Protein AF-A0A445CCP0-F1 (afdb_monomer)

Foldseek 3Di:
DVCCVQQVPVVVCLVPPVSVVVGDDDDPDPVVVVVSLVVNQVPDDFDKDKDFDPPPPPPPPDDCPPVVVVQDPVNVVVVVPDDDDPRMDIDGPSRDDDDPDDDDDPD

Mean predicted aligned error: 12.94 Å

Organism: Arachis hypogaea (NCBI:txid3818)

Radius of gyration: 18.46 Å; Cα contacts (8 Å, |Δi|>4): 55; chains: 1; bounding box: 43×31×46 Å

Sequence (107 aa):
MLVNFVYPDLMANLTNSTYIKECTILAPTLKVVNNVNNHTMDFLIGDKKIYFSSDSLCIEDGNMEYELDTFTPDVLNCINCSRLHPYKLTLKQGVLVMLLSQMHDYR

Structure (mmCIF, N/CA/C/O backbone):
data_AF-A0A445CCP0-F1
#
_entry.id   AF-A0A445CCP0-F1
#
loop_
_atom_site.group_PDB
_atom_site.id
_atom_site.type_symbol
_atom_site.label_atom_id
_atom_site.label_alt_id
_atom_site.label_comp_id
_atom_site.label_asym_id
_atom_site.label_entity_id
_atom_site.label_seq_id
_atom_site.pdbx_PDB_ins_code
_atom_site.Cartn_x
_atom_site.Cartn_y
_atom_site.Cartn_z
_atom_site.occupancy
_atom_site.B_iso_or_equiv
_atom_site.auth_seq_id
_atom_site.auth_comp_id
_atom_site.auth_asym_id
_atom_site.auth_atom_id
_atom_site.pdbx_PDB_model_num
ATOM 1 N N . MET A 1 1 ? -13.012 -7.244 3.194 1.00 67.50 1 MET A N 1
ATOM 2 C CA . MET A 1 1 ? -11.665 -7.537 2.647 1.00 67.50 1 MET A CA 1
ATOM 3 C C . MET A 1 1 ? -10.621 -7.225 3.712 1.00 67.50 1 MET A C 1
ATOM 5 O O . MET A 1 1 ? -10.904 -6.386 4.556 1.00 67.50 1 MET A O 1
ATOM 9 N N . LEU A 1 2 ? -9.458 -7.888 3.692 1.00 86.69 2 LEU A N 1
ATOM 10 C CA . LEU A 1 2 ? -8.409 -7.782 4.723 1.00 86.69 2 LEU A CA 1
ATOM 11 C C . LEU A 1 2 ? 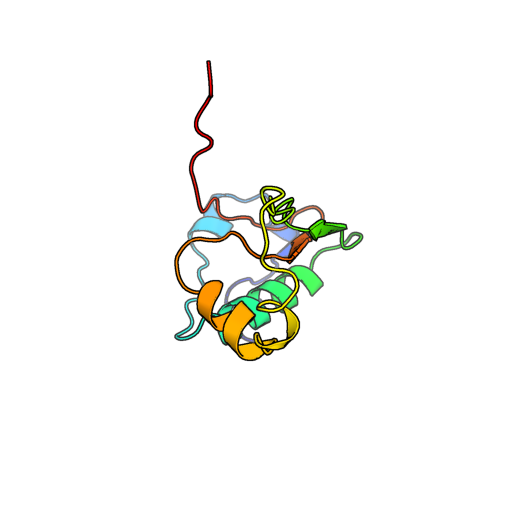-8.015 -6.330 5.062 1.00 86.69 2 LEU A C 1
ATOM 13 O O . LEU A 1 2 ? -7.859 -6.007 6.233 1.00 86.69 2 LEU A O 1
ATOM 17 N N . VAL A 1 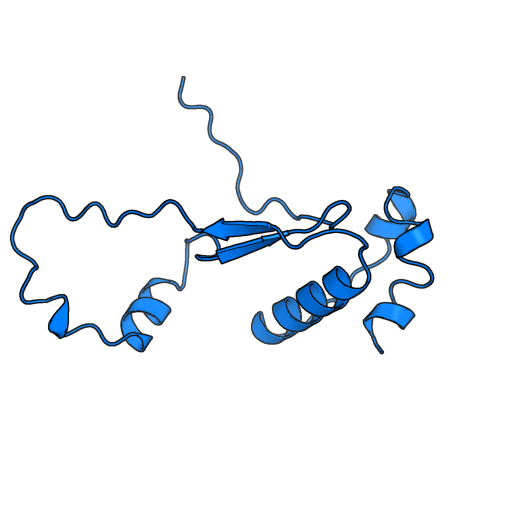3 ? -7.942 -5.446 4.060 1.00 87.38 3 VAL A N 1
ATOM 18 C CA . VAL A 1 3 ? -7.620 -4.020 4.262 1.00 87.38 3 VAL A CA 1
ATOM 19 C C . VAL A 1 3 ? -8.655 -3.314 5.145 1.00 87.38 3 VAL A C 1
ATOM 21 O O . VAL A 1 3 ? -8.261 -2.666 6.101 1.00 87.38 3 VAL A O 1
ATOM 24 N N . ASN A 1 4 ? -9.959 -3.504 4.914 1.00 88.44 4 ASN A N 1
ATOM 25 C CA . ASN A 1 4 ? -11.011 -2.885 5.745 1.00 88.44 4 ASN A CA 1
ATOM 26 C C . ASN A 1 4 ? -11.050 -3.442 7.172 1.00 88.44 4 ASN A C 1
ATOM 28 O O . ASN A 1 4 ? -11.548 -2.779 8.071 1.00 88.44 4 ASN A O 1
ATOM 32 N N . PHE A 1 5 ? -10.585 -4.679 7.363 1.00 89.12 5 PHE A N 1
ATOM 33 C CA . PHE A 1 5 ? -10.515 -5.292 8.686 1.00 89.12 5 PHE A CA 1
ATOM 34 C C . PHE A 1 5 ? -9.357 -4.717 9.509 1.00 89.12 5 PHE A C 1
ATOM 36 O O . PHE A 1 5 ? -9.533 -4.429 10.686 1.00 89.12 5 PHE A O 1
ATOM 43 N N . VAL A 1 6 ? -8.187 -4.538 8.888 1.00 89.38 6 VAL A N 1
ATOM 44 C CA . VAL A 1 6 ? -6.989 -4.008 9.562 1.00 89.38 6 VAL A CA 1
ATOM 45 C C . VAL A 1 6 ? -7.016 -2.483 9.669 1.00 89.38 6 VAL A C 1
ATOM 47 O O . VAL A 1 6 ? -6.539 -1.942 10.660 1.00 89.38 6 VAL A O 1
ATOM 50 N N . TYR A 1 7 ? -7.602 -1.802 8.683 1.00 88.56 7 TYR A N 1
ATOM 51 C CA . TYR A 1 7 ? -7.748 -0.349 8.638 1.00 88.56 7 TYR A CA 1
ATOM 52 C C . TYR A 1 7 ? -9.231 0.068 8.613 1.00 88.56 7 TYR A C 1
ATOM 54 O O . TYR A 1 7 ? -9.725 0.543 7.581 1.00 88.56 7 TYR A O 1
ATOM 62 N N . PRO A 1 8 ? -9.971 -0.104 9.726 1.00 85.88 8 PRO A N 1
ATOM 63 C CA . PRO A 1 8 ? -11.321 0.433 9.839 1.00 85.88 8 PRO A CA 1
ATOM 64 C C . PRO A 1 8 ? -11.245 1.964 9.793 1.00 85.88 8 PRO A C 1
ATOM 66 O O . PRO A 1 8 ? -10.530 2.575 10.586 1.00 85.88 8 PRO A O 1
ATOM 69 N N . ASP A 1 9 ? -11.924 2.580 8.828 1.00 86.81 9 ASP A N 1
ATOM 70 C CA . ASP A 1 9 ? -11.907 4.030 8.586 1.00 86.81 9 ASP A CA 1
ATOM 71 C C . ASP A 1 9 ? -10.523 4.614 8.262 1.00 86.81 9 ASP A C 1
ATOM 73 O O . ASP A 1 9 ? -10.142 5.676 8.765 1.00 86.81 9 ASP A O 1
ATOM 77 N N . LEU A 1 10 ? -9.780 3.944 7.369 1.00 85.38 10 LEU A N 1
ATOM 78 C CA . LEU A 1 10 ? -8.470 4.394 6.882 1.00 85.38 10 LEU A CA 1
ATOM 79 C C . LEU A 1 10 ? -8.450 5.892 6.538 1.00 85.38 10 LEU A C 1
ATOM 81 O O . LEU A 1 10 ? -7.572 6.613 6.999 1.00 85.38 10 LEU A O 1
ATOM 85 N N . MET A 1 11 ? -9.445 6.368 5.781 1.00 84.94 11 MET A N 1
ATOM 86 C CA . MET A 1 11 ? -9.537 7.761 5.319 1.00 84.94 11 MET A CA 1
ATOM 87 C C . MET A 1 11 ? -9.639 8.782 6.454 1.00 84.94 11 MET A C 1
ATOM 89 O O . MET A 1 11 ? -9.089 9.874 6.338 1.00 84.94 11 MET A O 1
ATOM 93 N N . ALA A 1 12 ? -10.313 8.433 7.551 1.00 87.50 12 ALA A N 1
ATOM 94 C CA . ALA A 1 12 ? -10.449 9.316 8.706 1.00 87.50 12 ALA A CA 1
ATOM 95 C C . ALA A 1 12 ? -9.167 9.362 9.555 1.00 87.50 12 ALA A C 1
ATOM 97 O O . ALA A 1 12 ? -8.950 10.322 10.290 1.00 87.50 12 ALA A O 1
ATOM 98 N N . ASN A 1 13 ? -8.307 8.3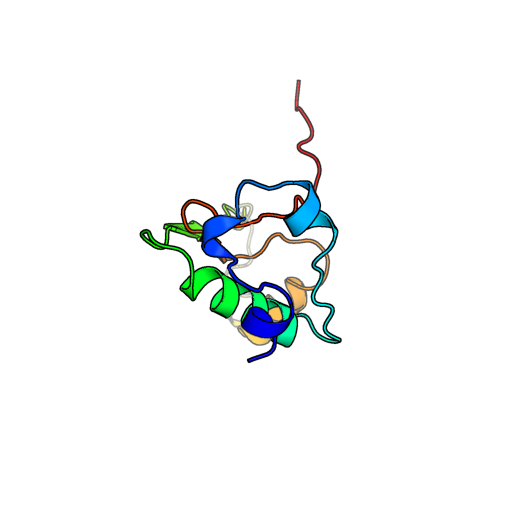44 9.439 1.00 87.75 13 ASN A N 1
ATOM 99 C CA . ASN A 1 13 ? -7.156 8.139 10.316 1.00 87.75 13 ASN A CA 1
ATOM 100 C C . ASN A 1 13 ? -5.792 8.257 9.613 1.00 87.75 13 ASN A C 1
ATOM 102 O O . ASN A 1 13 ? -4.769 7.987 10.239 1.00 87.75 13 ASN A O 1
ATOM 106 N N . LEU A 1 14 ? -5.732 8.709 8.352 1.00 82.56 14 LEU A N 1
ATOM 107 C CA . LEU A 1 14 ? -4.469 8.857 7.602 1.00 82.56 14 LEU A CA 1
ATOM 108 C C . LEU A 1 14 ? -3.431 9.748 8.305 1.00 82.56 14 LEU A C 1
ATOM 110 O O . LEU A 1 14 ? -2.231 9.543 8.146 1.00 82.56 14 LEU A O 1
ATOM 114 N N . THR A 1 15 ? -3.881 10.737 9.079 1.00 83.75 15 THR A N 1
ATOM 115 C CA . THR A 1 15 ? -3.017 11.656 9.839 1.00 83.75 15 THR A CA 1
ATOM 116 C C . THR A 1 15 ? -2.767 11.202 11.279 1.00 83.75 15 THR A C 1
ATOM 118 O O . THR A 1 15 ? -1.950 11.799 11.982 1.00 83.75 15 THR A O 1
ATOM 121 N N . ASN A 1 16 ? -3.430 10.136 11.736 1.00 89.38 16 ASN A N 1
ATOM 122 C CA . ASN A 1 16 ? -3.286 9.608 13.086 1.00 89.38 16 ASN A CA 1
ATOM 123 C C . ASN A 1 16 ? -2.081 8.659 13.157 1.00 89.38 16 ASN A C 1
ATOM 125 O O . ASN A 1 16 ? -2.167 7.475 12.836 1.00 89.38 16 ASN A O 1
ATOM 129 N N . SER A 1 17 ? -0.939 9.186 13.607 1.00 84.88 17 SER A N 1
ATOM 130 C CA . SER A 1 17 ? 0.314 8.424 13.674 1.00 84.88 17 SER A CA 1
ATOM 131 C C . SER A 1 17 ? 0.205 7.147 14.515 1.00 84.88 17 SER A C 1
ATOM 133 O O . SER A 1 17 ? 0.819 6.146 14.159 1.00 84.88 17 SER A O 1
ATOM 135 N N . THR A 1 18 ? -0.566 7.162 15.605 1.00 88.88 18 THR A N 1
ATOM 136 C CA . THR A 1 18 ? -0.733 5.995 16.484 1.00 88.88 18 THR A CA 1
ATOM 137 C C . THR A 1 18 ? -1.494 4.885 15.770 1.00 88.88 18 THR A C 1
ATOM 139 O O . THR A 1 18 ? -1.003 3.765 15.691 1.00 88.88 18 THR A O 1
ATOM 142 N N . TYR A 1 19 ? -2.623 5.228 15.145 1.00 89.12 19 TYR A N 1
ATOM 143 C CA . TYR A 1 19 ? -3.429 4.289 14.364 1.00 89.12 19 TYR A CA 1
ATOM 144 C C . TYR A 1 19 ? -2.608 3.615 13.256 1.00 89.12 19 TYR A C 1
ATOM 146 O O . TYR A 1 19 ? -2.591 2.395 13.127 1.00 89.12 19 TYR A O 1
ATOM 154 N N . ILE A 1 20 ? -1.857 4.407 12.485 1.00 83.94 20 ILE A N 1
ATOM 155 C CA . ILE A 1 20 ? -1.060 3.880 11.372 1.00 83.94 20 ILE A CA 1
ATOM 156 C C . ILE A 1 20 ? 0.067 2.958 11.863 1.00 83.94 20 ILE A C 1
ATOM 158 O O . ILE A 1 20 ? 0.386 1.980 11.192 1.00 83.94 20 ILE A O 1
ATOM 162 N N . LYS A 1 21 ? 0.671 3.249 13.023 1.00 84.19 21 LYS A N 1
ATOM 163 C CA . LYS A 1 21 ? 1.752 2.430 13.599 1.00 84.19 21 LYS A CA 1
ATOM 164 C C . LYS A 1 21 ? 1.268 1.082 14.127 1.00 84.19 21 LYS A C 1
ATOM 166 O O . LYS A 1 21 ? 2.031 0.122 14.100 1.00 84.19 21 LYS A O 1
ATOM 171 N N . GLU A 1 22 ? 0.037 1.014 14.618 1.00 86.06 22 GLU A N 1
ATOM 172 C CA . GLU A 1 22 ? -0.533 -0.204 15.203 1.00 86.06 22 GLU A CA 1
ATOM 173 C C . GLU A 1 22 ? -1.087 -1.166 14.142 1.00 86.06 22 GLU A C 1
ATOM 175 O O . GLU A 1 22 ? -1.191 -2.371 14.375 1.00 86.06 22 GLU A O 1
ATOM 180 N N . CYS A 1 23 ? -1.382 -0.662 12.944 1.00 84.62 23 CYS A N 1
ATOM 181 C CA . CYS A 1 23 ? -1.949 -1.443 11.853 1.00 84.62 23 CYS A CA 1
ATOM 182 C C . CYS A 1 23 ? -0.867 -1.891 10.855 1.00 84.62 23 CYS A C 1
ATOM 184 O O . CYS A 1 23 ? -0.326 -1.087 10.096 1.00 84.62 23 CYS A O 1
ATOM 186 N N . THR A 1 24 ? -0.584 -3.198 10.792 1.00 86.06 24 THR A N 1
ATOM 187 C CA . THR A 1 24 ? 0.350 -3.790 9.814 1.00 86.06 24 THR A CA 1
ATOM 188 C C . THR A 1 24 ? -0.270 -5.003 9.121 1.00 86.06 24 THR A C 1
ATOM 190 O O . THR A 1 24 ? -0.845 -5.872 9.772 1.00 86.06 24 THR A O 1
ATOM 193 N N . ILE A 1 25 ? -0.110 -5.096 7.795 1.00 89.94 25 ILE A N 1
ATOM 194 C CA . ILE A 1 25 ? -0.448 -6.294 7.013 1.00 89.94 25 ILE A CA 1
ATOM 195 C C . ILE A 1 25 ? 0.848 -6.941 6.528 1.00 89.94 25 ILE A C 1
ATOM 197 O O . ILE A 1 25 ? 1.559 -6.378 5.698 1.00 89.94 25 ILE A O 1
ATOM 201 N N . LEU A 1 26 ? 1.140 -8.142 7.026 1.00 90.31 26 LEU A N 1
ATOM 202 C CA . LEU A 1 26 ? 2.261 -8.960 6.567 1.00 90.31 26 LEU A CA 1
ATOM 203 C C . LEU A 1 26 ? 1.769 -10.003 5.564 1.00 90.31 26 LEU A C 1
ATOM 205 O O . LEU A 1 26 ? 0.721 -10.619 5.754 1.00 90.31 26 LEU A O 1
ATOM 209 N N . ALA A 1 27 ? 2.541 -10.217 4.502 1.00 90.25 27 ALA A N 1
ATOM 210 C CA . ALA A 1 27 ? 2.250 -11.228 3.497 1.00 90.25 27 ALA A CA 1
ATOM 211 C C . ALA A 1 27 ? 3.528 -11.982 3.094 1.00 90.25 27 ALA A C 1
ATOM 213 O O . ALA A 1 27 ? 4.610 -11.397 3.099 1.00 90.25 27 ALA A O 1
ATOM 214 N N . PRO A 1 28 ? 3.417 -13.268 2.713 1.00 88.19 28 PRO A N 1
ATOM 215 C CA . PRO A 1 28 ? 4.577 -14.129 2.474 1.00 88.19 28 PRO A CA 1
ATOM 216 C C . PRO A 1 28 ? 5.329 -13.821 1.172 1.00 88.19 28 PRO A C 1
ATOM 218 O O . PRO A 1 28 ? 6.449 -14.287 0.995 1.00 88.19 28 PRO A O 1
ATOM 221 N N . THR A 1 29 ? 4.731 -13.074 0.236 1.00 88.50 29 THR A N 1
ATOM 222 C CA . THR A 1 29 ? 5.359 -12.749 -1.054 1.00 88.50 29 THR A CA 1
ATOM 223 C C . THR A 1 29 ? 5.175 -11.282 -1.417 1.00 88.50 29 THR A C 1
ATOM 225 O O . THR A 1 29 ? 4.124 -10.690 -1.158 1.00 88.50 29 THR A O 1
ATOM 228 N N . LEU A 1 30 ? 6.166 -10.719 -2.115 1.00 82.88 30 LEU A N 1
ATOM 229 C CA . LEU A 1 30 ? 6.129 -9.338 -2.600 1.00 82.88 30 LEU A CA 1
ATOM 230 C C . LEU A 1 30 ? 4.939 -9.078 -3.538 1.00 82.88 30 LEU A C 1
ATOM 232 O O . LEU A 1 30 ? 4.336 -8.010 -3.497 1.00 82.88 30 LEU A O 1
ATOM 236 N N . LYS A 1 31 ? 4.539 -10.072 -4.342 1.00 86.69 31 LYS A N 1
ATOM 237 C CA . LYS A 1 31 ? 3.357 -9.979 -5.213 1.00 86.69 31 LYS A CA 1
ATOM 238 C C . LYS A 1 31 ? 2.079 -9.710 -4.414 1.00 86.69 31 LYS A C 1
ATOM 240 O O . LYS A 1 31 ? 1.274 -8.872 -4.814 1.00 86.69 31 LYS A O 1
ATOM 245 N N . VAL A 1 32 ? 1.894 -10.409 -3.293 1.00 88.81 32 VAL A N 1
ATOM 246 C CA . VAL A 1 32 ? 0.726 -10.213 -2.424 1.00 88.81 32 VAL A CA 1
ATOM 247 C C . VAL A 1 32 ? 0.812 -8.866 -1.708 1.00 88.81 32 VAL A C 1
ATOM 249 O O . VAL A 1 32 ? -0.187 -8.152 -1.681 1.00 88.81 32 VAL A O 1
ATOM 252 N N . VAL A 1 33 ? 1.998 -8.475 -1.222 1.00 87.50 33 VAL A N 1
ATOM 253 C CA . VAL A 1 33 ? 2.231 -7.139 -0.638 1.00 87.50 33 VAL A CA 1
ATOM 254 C C . VAL A 1 33 ? 1.846 -6.033 -1.625 1.00 87.50 33 VAL A C 1
ATOM 256 O O . VAL A 1 33 ? 1.084 -5.138 -1.275 1.00 87.50 33 VAL A O 1
ATOM 259 N N . ASN A 1 34 ? 2.288 -6.121 -2.882 1.00 87.31 34 ASN A N 1
ATOM 260 C CA . ASN A 1 34 ? 1.966 -5.132 -3.913 1.00 87.31 34 ASN A CA 1
ATOM 261 C C . ASN A 1 34 ? 0.464 -5.060 -4.207 1.00 87.31 34 ASN A C 1
ATOM 263 O O . ASN A 1 34 ? -0.070 -3.969 -4.392 1.00 87.31 34 ASN A O 1
ATOM 267 N N . ASN A 1 35 ? -0.231 -6.201 -4.228 1.00 89.69 35 ASN A N 1
ATOM 268 C CA . ASN A 1 35 ? -1.682 -6.225 -4.415 1.00 89.69 35 ASN A CA 1
ATOM 269 C C . ASN A 1 35 ? -2.401 -5.512 -3.259 1.00 89.69 35 ASN A C 1
ATOM 271 O O . ASN A 1 35 ? -3.225 -4.631 -3.492 1.00 89.69 35 ASN A O 1
ATOM 275 N N . VAL A 1 36 ? -2.024 -5.826 -2.016 1.00 91.00 36 VAL A N 1
ATOM 276 C CA . VAL A 1 36 ? -2.570 -5.162 -0.827 1.00 91.00 36 VAL A CA 1
ATOM 277 C C . VAL A 1 36 ? -2.287 -3.660 -0.863 1.00 91.00 36 VAL A C 1
ATOM 279 O O . VAL A 1 36 ? -3.220 -2.883 -0.705 1.00 91.00 36 VAL A O 1
ATOM 282 N N . ASN A 1 37 ? -1.051 -3.240 -1.142 1.00 89.56 37 ASN A N 1
ATOM 283 C CA . ASN A 1 37 ? -0.681 -1.823 -1.209 1.00 89.56 37 ASN A CA 1
ATOM 284 C C . ASN A 1 37 ? -1.471 -1.064 -2.285 1.00 89.56 37 ASN A C 1
ATOM 286 O O . ASN A 1 37 ? -1.962 0.035 -2.026 1.00 89.56 37 ASN A O 1
ATOM 290 N N . ASN A 1 38 ? -1.641 -1.656 -3.471 1.00 89.19 38 ASN A N 1
ATOM 291 C CA . ASN A 1 38 ? -2.428 -1.058 -4.550 1.00 89.19 38 ASN A CA 1
ATOM 292 C C . ASN A 1 38 ? -3.906 -0.937 -4.168 1.00 89.19 38 ASN A C 1
ATOM 294 O O . ASN A 1 38 ? -4.500 0.120 -4.359 1.00 89.19 38 ASN A O 1
ATOM 298 N N . HIS A 1 39 ? -4.475 -1.982 -3.567 1.00 89.94 39 HIS A N 1
ATOM 299 C CA . HIS A 1 39 ? -5.853 -1.961 -3.094 1.00 89.94 39 HIS A CA 1
ATOM 300 C C . HIS A 1 39 ? -6.056 -0.928 -1.972 1.00 89.94 39 HIS A C 1
ATOM 302 O O . HIS A 1 39 ? -7.034 -0.189 -1.980 1.00 89.94 39 HIS A O 1
ATOM 308 N N . THR A 1 40 ? -5.108 -0.808 -1.038 1.00 89.06 40 THR A N 1
ATOM 309 C CA . THR A 1 40 ? -5.112 0.240 -0.004 1.00 89.06 40 THR A CA 1
ATOM 310 C C . THR A 1 40 ? -5.092 1.641 -0.627 1.00 89.06 40 THR A C 1
ATOM 312 O O . THR A 1 40 ? -5.802 2.538 -0.179 1.00 89.06 40 THR A O 1
ATOM 315 N N . MET A 1 41 ? -4.331 1.833 -1.707 1.00 88.94 41 MET A N 1
ATOM 316 C CA . MET A 1 41 ? -4.259 3.101 -2.437 1.00 88.94 41 MET A CA 1
ATOM 317 C C . MET A 1 41 ? -5.553 3.440 -3.192 1.00 88.94 41 MET A C 1
ATOM 319 O O . MET A 1 41 ? -5.834 4.612 -3.450 1.00 88.94 41 MET A O 1
ATOM 323 N N . ASP A 1 42 ? -6.367 2.449 -3.548 1.00 88.69 42 ASP A N 1
ATOM 324 C CA . ASP A 1 42 ? -7.650 2.688 -4.210 1.00 88.69 42 ASP A CA 1
ATOM 325 C C . ASP A 1 42 ? -8.688 3.334 -3.274 1.00 88.69 42 ASP A C 1
ATOM 327 O O . ASP A 1 42 ? -9.554 4.053 -3.766 1.00 88.69 42 ASP A O 1
ATOM 331 N N . PHE A 1 43 ? -8.539 3.213 -1.947 1.00 86.06 43 PHE A N 1
ATOM 332 C CA . PHE A 1 43 ? -9.368 3.950 -0.978 1.00 86.06 43 PHE A CA 1
ATOM 333 C C . PHE A 1 43 ? -9.056 5.446 -0.913 1.00 86.06 43 PHE A C 1
ATOM 335 O O . PHE A 1 43 ? -9.900 6.228 -0.482 1.00 86.06 43 PHE A O 1
ATOM 342 N N . LEU A 1 44 ? -7.852 5.851 -1.324 1.00 87.19 44 LEU A N 1
ATOM 343 C CA . LEU A 1 44 ? -7.414 7.239 -1.243 1.00 87.19 44 LEU A CA 1
ATOM 344 C C . LEU A 1 44 ? -8.033 8.075 -2.362 1.00 87.19 44 LEU A C 1
ATOM 346 O O . LEU A 1 44 ? -7.988 7.702 -3.544 1.00 87.19 44 LEU A O 1
ATOM 350 N N . ILE A 1 45 ? -8.546 9.242 -1.980 1.00 84.88 45 ILE A N 1
ATOM 351 C CA . ILE A 1 45 ? -9.027 10.267 -2.906 1.00 84.88 45 ILE A CA 1
ATOM 352 C C . ILE A 1 45 ? -7.817 10.966 -3.538 1.00 84.88 45 ILE A C 1
ATOM 354 O O . ILE A 1 45 ? -6.843 11.280 -2.856 1.00 84.88 45 ILE A O 1
ATOM 358 N N . GLY A 1 46 ? -7.896 11.222 -4.841 1.00 86.75 46 GLY A N 1
ATOM 359 C CA . GLY A 1 46 ? -6.876 11.943 -5.596 1.00 86.75 46 GLY A CA 1
ATOM 360 C C . GLY A 1 46 ? -6.272 11.126 -6.733 1.00 86.75 46 GLY A C 1
ATOM 361 O O . GLY A 1 46 ? -6.420 9.900 -6.816 1.00 86.75 46 GLY A O 1
ATOM 362 N N . ASP A 1 47 ? -5.586 11.838 -7.620 1.00 90.69 47 ASP A N 1
ATOM 363 C CA . ASP A 1 47 ? -5.044 11.263 -8.842 1.00 90.69 47 ASP A CA 1
ATOM 364 C C . ASP A 1 47 ? -3.798 10.418 -8.577 1.00 90.69 47 ASP A C 1
ATOM 366 O O . ASP A 1 47 ? -2.947 10.737 -7.740 1.00 90.69 47 ASP A O 1
ATOM 370 N N . LYS A 1 48 ? -3.685 9.319 -9.331 1.00 91.69 48 LYS A N 1
ATOM 371 C CA . LYS A 1 48 ? -2.483 8.485 -9.341 1.00 91.69 48 LYS A CA 1
ATOM 372 C C . LYS A 1 48 ? -1.372 9.246 -10.057 1.00 91.69 48 LYS A C 1
ATOM 374 O O . LYS A 1 48 ? -1.503 9.585 -11.230 1.00 91.69 48 LYS A O 1
ATOM 379 N N . LYS A 1 49 ? -0.249 9.443 -9.375 1.00 91.62 49 LYS A N 1
ATOM 380 C CA . LYS A 1 49 ? 0.992 9.933 -9.968 1.00 91.62 49 LYS A CA 1
ATOM 381 C C . LYS A 1 49 ? 1.972 8.782 -10.117 1.00 91.62 49 LYS A C 1
ATOM 383 O O . LYS A 1 49 ? 2.209 8.033 -9.171 1.00 91.62 49 LYS A O 1
ATOM 388 N N . ILE A 1 50 ? 2.516 8.633 -11.316 1.00 88.81 50 ILE A N 1
ATOM 389 C CA . ILE A 1 50 ? 3.450 7.565 -11.657 1.00 88.81 50 ILE A CA 1
ATOM 390 C C . ILE A 1 50 ? 4.838 8.179 -11.799 1.00 88.81 50 ILE A C 1
ATOM 392 O O . ILE A 1 50 ? 5.016 9.170 -12.503 1.00 88.81 50 ILE A O 1
ATOM 396 N N . TYR A 1 51 ? 5.802 7.574 -11.125 1.00 84.06 51 TYR A N 1
ATOM 397 C CA . TYR A 1 51 ? 7.220 7.877 -11.197 1.00 84.06 51 TYR A CA 1
ATOM 398 C C . TYR A 1 51 ? 7.929 6.653 -11.762 1.00 84.06 51 TYR A C 1
ATOM 400 O O . TYR A 1 51 ? 7.625 5.526 -11.369 1.00 84.06 51 TYR A O 1
ATOM 408 N N . PHE A 1 52 ? 8.859 6.871 -12.678 1.00 77.94 52 PHE A N 1
ATOM 409 C CA . PHE A 1 52 ? 9.717 5.821 -13.211 1.00 77.94 52 PHE A CA 1
ATOM 410 C C . PHE A 1 52 ? 11.110 5.972 -12.608 1.00 77.94 52 PHE A C 1
ATOM 412 O O . PHE A 1 52 ? 11.505 7.092 -12.278 1.00 77.94 52 PHE A O 1
ATOM 419 N N . SER A 1 53 ? 11.826 4.861 -12.430 1.00 72.44 53 SER A N 1
ATOM 420 C CA . SER A 1 53 ? 13.232 4.936 -12.031 1.00 72.44 53 SER A CA 1
ATOM 421 C C . SER A 1 53 ? 14.017 5.703 -13.096 1.00 72.44 53 SER A C 1
ATOM 423 O O . SER A 1 53 ? 13.809 5.488 -14.291 1.00 72.44 53 SER A O 1
ATOM 425 N N . SER A 1 54 ? 14.918 6.586 -12.662 1.00 61.53 54 SER A N 1
ATOM 426 C CA . SER A 1 54 ? 15.832 7.326 -13.542 1.00 61.53 54 SER A CA 1
ATOM 427 C C . SER A 1 54 ? 17.033 6.490 -13.978 1.00 61.53 54 SER A C 1
ATOM 429 O O . SER A 1 54 ? 18.018 7.066 -14.432 1.00 61.53 54 SER A O 1
ATOM 431 N N . ASP A 1 55 ? 16.972 5.162 -13.841 1.00 58.16 55 ASP A N 1
ATOM 432 C CA . ASP A 1 55 ? 17.968 4.243 -14.386 1.00 58.16 55 ASP A CA 1
ATOM 433 C C . ASP A 1 55 ? 17.908 4.304 -15.923 1.00 58.16 55 ASP A C 1
ATOM 435 O O . ASP A 1 55 ? 17.422 3.396 -16.598 1.00 58.16 55 ASP A O 1
ATOM 439 N N . SER A 1 56 ? 18.393 5.401 -16.511 1.00 48.50 56 SER A N 1
ATOM 440 C CA . SER A 1 56 ? 19.027 5.312 -17.812 1.00 48.50 56 SER A CA 1
ATOM 441 C C . SER A 1 56 ? 20.146 4.309 -17.609 1.00 48.50 56 SER A C 1
ATOM 443 O O . SER A 1 56 ? 21.055 4.559 -16.815 1.00 48.50 56 SER A O 1
ATOM 445 N N . LEU A 1 57 ? 20.055 3.161 -18.272 1.00 46.16 57 LEU A N 1
ATOM 446 C CA . LEU A 1 57 ? 21.212 2.308 -18.455 1.00 46.16 57 LEU A CA 1
ATOM 447 C C . LEU A 1 57 ? 22.299 3.227 -19.024 1.00 46.16 57 LEU A C 1
ATOM 449 O O . LEU A 1 57 ? 22.199 3.647 -20.176 1.00 46.16 57 LEU A O 1
ATOM 453 N N . CYS A 1 58 ? 23.279 3.618 -18.206 1.00 41.94 58 CYS A N 1
ATOM 454 C CA . CYS A 1 58 ? 24.525 4.167 -18.710 1.00 41.94 58 CYS A CA 1
ATOM 455 C C . CYS A 1 58 ? 25.185 3.013 -19.453 1.00 41.94 58 CYS A C 1
ATOM 457 O O . CYS A 1 58 ? 25.978 2.262 -18.893 1.00 41.94 58 CYS A O 1
ATOM 459 N N . ILE A 1 59 ? 24.767 2.818 -20.700 1.00 41.16 59 ILE A N 1
ATOM 460 C CA . ILE A 1 59 ? 25.526 2.067 -21.674 1.00 41.16 59 ILE A CA 1
ATOM 461 C C . ILE A 1 59 ? 26.712 2.984 -21.941 1.00 41.16 59 ILE A C 1
ATOM 463 O O . ILE A 1 59 ? 26.608 3.944 -22.702 1.00 41.16 59 ILE A O 1
ATOM 467 N N . GLU A 1 60 ? 27.796 2.777 -21.193 1.00 41.38 60 GLU A N 1
ATOM 468 C CA . GLU A 1 60 ? 29.085 3.325 -21.580 1.00 41.38 60 GLU A CA 1
ATOM 469 C C . GLU A 1 60 ? 29.327 2.869 -23.019 1.00 41.38 60 GLU A C 1
ATOM 471 O O . GLU A 1 60 ? 29.219 1.684 -23.339 1.00 41.38 60 GLU A O 1
ATOM 476 N N . ASP A 1 61 ? 29.517 3.856 -23.888 1.00 43.31 61 ASP A N 1
ATOM 477 C CA . ASP A 1 61 ? 29.596 3.741 -25.338 1.00 43.31 61 ASP A CA 1
ATOM 478 C C . ASP A 1 61 ? 30.777 2.828 -25.708 1.00 43.31 61 ASP A C 1
ATOM 480 O O . ASP A 1 61 ? 31.933 3.244 -25.781 1.00 43.31 61 ASP A O 1
ATOM 484 N N . GLY A 1 62 ? 30.495 1.528 -25.791 1.00 47.19 62 GLY A N 1
ATOM 485 C CA . GLY A 1 62 ? 31.522 0.499 -25.734 1.00 47.19 62 GLY A CA 1
ATOM 486 C C . GLY A 1 62 ? 30.975 -0.906 -25.958 1.00 47.19 62 GLY A C 1
ATOM 487 O O . GLY A 1 62 ? 31.215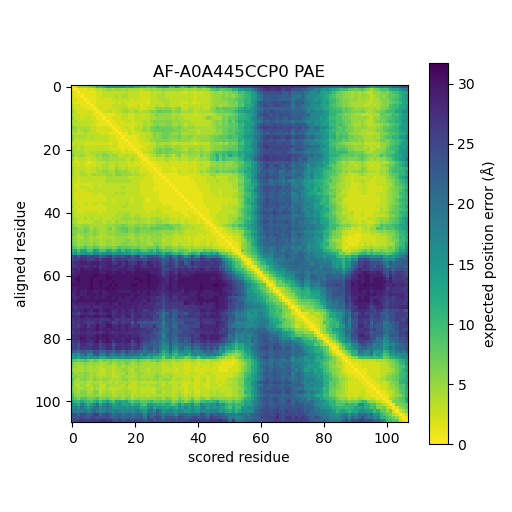 -1.799 -25.157 1.00 47.19 62 GLY A O 1
ATOM 488 N N . ASN A 1 63 ? 30.289 -1.109 -27.087 1.00 48.09 63 ASN A N 1
ATOM 489 C CA . ASN A 1 63 ? 30.189 -2.416 -27.750 1.00 48.09 63 ASN A CA 1
ATOM 490 C C . ASN A 1 63 ? 29.355 -3.507 -27.029 1.00 48.09 63 ASN A C 1
ATOM 492 O O . ASN A 1 63 ? 29.863 -4.588 -26.750 1.00 48.09 63 ASN A O 1
ATOM 496 N N . MET A 1 64 ? 28.058 -3.261 -26.788 1.00 51.25 64 MET A N 1
ATOM 497 C CA . MET A 1 64 ? 27.090 -4.299 -26.356 1.00 51.25 64 MET A CA 1
ATOM 498 C C . MET A 1 64 ? 25.794 -4.343 -27.190 1.00 51.25 64 MET A C 1
ATOM 500 O O . MET A 1 64 ? 24.802 -4.939 -26.775 1.00 51.25 64 MET A O 1
ATOM 504 N N . GLU A 1 65 ? 25.778 -3.754 -28.389 1.00 48.41 65 GLU A N 1
ATOM 505 C CA . GLU A 1 65 ? 24.589 -3.763 -29.264 1.00 48.41 65 GLU A CA 1
ATOM 506 C C . GLU A 1 65 ? 24.144 -5.188 -29.658 1.00 48.41 65 GLU A C 1
ATOM 508 O O . GLU A 1 65 ? 22.966 -5.426 -29.897 1.00 48.41 65 GLU A O 1
ATOM 513 N N . TYR A 1 66 ? 25.063 -6.160 -29.651 1.00 50.53 66 TYR A N 1
ATOM 514 C CA . TYR A 1 66 ? 24.781 -7.564 -29.970 1.00 50.53 66 TYR A CA 1
ATOM 515 C C . TYR A 1 66 ? 24.368 -8.424 -28.763 1.00 50.53 66 TYR A C 1
ATOM 517 O O . TYR A 1 66 ? 23.818 -9.507 -28.955 1.00 50.53 66 TYR A O 1
ATOM 525 N N . GLU A 1 67 ? 24.611 -7.983 -27.524 1.00 48.69 67 GLU A N 1
ATOM 526 C CA . GLU A 1 67 ? 24.195 -8.734 -26.328 1.00 48.69 67 GLU A CA 1
ATOM 527 C C . GLU A 1 67 ? 22.782 -8.358 -25.869 1.00 48.69 67 GLU A C 1
ATOM 529 O O . GLU A 1 67 ? 22.088 -9.190 -25.286 1.00 48.69 67 GLU A O 1
ATOM 534 N N . LEU A 1 68 ? 22.304 -7.152 -26.197 1.00 49.59 68 LEU A N 1
ATOM 535 C CA . LEU A 1 68 ? 20.973 -6.685 -25.798 1.00 49.59 68 LEU A CA 1
ATOM 536 C C . LEU A 1 68 ? 19.832 -7.501 -26.435 1.00 49.59 68 LEU A C 1
ATOM 538 O O . LEU A 1 68 ? 18.820 -7.742 -25.782 1.00 49.59 68 LEU A O 1
ATOM 542 N N . ASP A 1 69 ? 20.035 -8.006 -27.654 1.00 51.09 69 ASP A N 1
ATOM 543 C CA . ASP A 1 69 ? 19.083 -8.876 -28.368 1.00 51.09 69 ASP A CA 1
ATOM 544 C C . ASP A 1 69 ? 18.987 -10.294 -27.763 1.00 51.09 69 ASP A C 1
ATOM 546 O O . ASP A 1 69 ? 18.070 -11.056 -28.068 1.00 51.09 69 ASP A O 1
ATOM 550 N N . THR A 1 70 ? 19.923 -10.659 -26.877 1.00 51.81 70 THR A N 1
ATOM 551 C CA . THR A 1 70 ? 19.957 -11.972 -26.210 1.00 51.81 70 THR A CA 1
ATOM 552 C C . THR A 1 70 ? 19.233 -11.958 -24.859 1.00 51.81 70 THR A C 1
ATOM 554 O O . THR A 1 70 ? 18.842 -13.009 -24.342 1.00 51.81 70 THR A O 1
ATOM 557 N N . PHE A 1 71 ? 18.998 -10.781 -24.272 1.00 51.66 71 PHE A N 1
ATOM 558 C CA . PHE A 1 71 ? 18.364 -10.675 -22.963 1.00 51.66 71 PHE A CA 1
ATOM 559 C C . PHE A 1 71 ? 16.844 -10.599 -23.090 1.00 51.66 71 PHE A C 1
ATOM 561 O O . PHE A 1 71 ? 16.255 -9.557 -23.368 1.00 51.66 71 PHE A O 1
ATOM 568 N N . THR A 1 72 ? 16.180 -11.727 -22.837 1.00 58.16 72 THR A N 1
ATOM 569 C CA . THR A 1 72 ? 14.722 -11.752 -22.718 1.00 58.16 72 THR A CA 1
ATOM 570 C C . THR A 1 72 ? 14.257 -10.892 -21.532 1.00 58.16 72 THR A C 1
ATOM 572 O O . THR A 1 72 ? 14.991 -10.731 -20.548 1.00 58.16 72 THR A O 1
ATOM 575 N N . PRO A 1 73 ? 13.015 -10.369 -21.560 1.00 53.69 73 PRO A N 1
ATOM 576 C CA . PRO A 1 73 ? 12.444 -9.588 -20.456 1.00 53.69 73 PRO A CA 1
ATOM 577 C C . PRO A 1 73 ? 12.522 -10.303 -19.099 1.00 53.69 73 PRO A C 1
ATOM 579 O O . PRO A 1 73 ? 12.628 -9.664 -18.053 1.00 53.69 73 PRO A O 1
ATOM 582 N N . ASP A 1 74 ? 12.509 -11.636 -19.117 1.00 50.72 74 ASP A N 1
ATOM 583 C CA . ASP A 1 74 ? 12.645 -12.480 -17.934 1.00 50.72 74 ASP A CA 1
ATOM 584 C C . ASP A 1 74 ? 14.059 -12.435 -17.334 1.00 50.72 74 ASP A C 1
ATOM 586 O O . ASP A 1 74 ? 14.204 -12.417 -16.113 1.00 50.72 74 ASP A O 1
ATOM 590 N N . VAL A 1 75 ? 15.106 -12.336 -18.162 1.00 55.81 75 VAL A N 1
ATOM 591 C CA . VAL A 1 75 ? 16.492 -12.181 -17.691 1.00 55.81 75 VAL A CA 1
ATOM 592 C C . VAL A 1 75 ? 16.706 -10.789 -17.100 1.00 55.81 75 VAL A C 1
ATOM 594 O O . VAL A 1 75 ? 17.275 -10.669 -16.017 1.00 55.81 75 VAL A O 1
ATOM 597 N N . LEU A 1 76 ? 16.164 -9.747 -17.732 1.00 54.81 76 LEU A N 1
ATOM 598 C CA . LEU A 1 76 ? 16.204 -8.379 -17.201 1.00 54.81 76 LEU A CA 1
ATOM 599 C C . LEU A 1 76 ? 15.444 -8.260 -15.868 1.00 54.81 76 LEU A C 1
ATOM 601 O O . LEU A 1 76 ? 15.905 -7.584 -14.949 1.00 54.81 76 LEU A O 1
ATOM 605 N N . ASN A 1 77 ? 14.333 -8.987 -15.710 1.00 49.19 77 ASN A N 1
ATOM 606 C CA . ASN A 1 77 ? 13.617 -9.086 -14.436 1.00 49.19 77 ASN A CA 1
ATOM 607 C C . ASN A 1 77 ? 14.395 -9.866 -13.361 1.00 49.19 77 ASN A C 1
ATOM 609 O O . ASN A 1 77 ? 14.282 -9.531 -12.183 1.00 49.19 77 ASN A O 1
ATOM 613 N N . CYS A 1 78 ? 15.205 -10.862 -13.734 1.00 44.25 78 CYS A N 1
ATOM 614 C CA . CYS A 1 78 ? 16.095 -11.573 -12.808 1.00 44.25 78 CYS A CA 1
ATOM 615 C C . CYS A 1 78 ? 17.300 -10.724 -12.371 1.00 44.25 78 CYS A C 1
ATOM 617 O O . CYS A 1 78 ? 17.694 -10.787 -11.209 1.00 44.25 78 CYS A O 1
ATOM 619 N N . ILE A 1 79 ? 17.858 -9.887 -13.251 1.00 47.44 79 ILE A N 1
ATOM 620 C CA . ILE A 1 79 ? 18.935 -8.938 -12.902 1.00 47.44 79 ILE A CA 1
ATOM 621 C C . ILE A 1 79 ? 18.403 -7.829 -11.967 1.00 47.44 79 ILE A C 1
ATOM 623 O O . ILE A 1 79 ? 19.135 -7.287 -11.141 1.00 47.44 79 ILE A O 1
ATOM 627 N N . ASN A 1 80 ? 17.091 -7.573 -12.004 1.00 48.47 80 ASN A N 1
ATOM 628 C CA . ASN A 1 80 ? 16.371 -6.691 -11.081 1.00 48.47 80 ASN A CA 1
ATOM 629 C C . ASN A 1 80 ? 16.222 -7.276 -9.653 1.00 48.47 80 ASN A C 1
ATOM 631 O O . ASN A 1 80 ? 15.790 -6.590 -8.724 1.00 48.47 80 ASN A O 1
ATOM 635 N N . CYS A 1 81 ? 16.601 -8.540 -9.432 1.00 45.06 81 CYS A N 1
ATOM 636 C CA . CYS A 1 81 ? 16.614 -9.165 -8.112 1.00 45.06 81 CYS A CA 1
ATOM 637 C C . CYS A 1 81 ? 17.963 -8.938 -7.417 1.00 45.06 81 CYS A C 1
ATOM 639 O O . CYS A 1 81 ? 18.856 -9.776 -7.469 1.00 45.06 81 CYS A O 1
ATOM 641 N N . SER A 1 82 ? 18.103 -7.805 -6.722 1.00 48.22 82 SER A N 1
ATOM 642 C CA . SER A 1 82 ? 18.686 -7.769 -5.360 1.00 48.22 82 SER A CA 1
ATOM 643 C C . SER A 1 82 ? 18.880 -6.357 -4.802 1.00 48.22 82 SER A C 1
ATOM 645 O O . SER A 1 82 ? 19.064 -6.240 -3.591 1.00 48.22 82 SER A O 1
ATOM 647 N N . ARG A 1 83 ? 18.862 -5.287 -5.621 1.00 47.78 83 ARG A N 1
ATOM 648 C CA . ARG A 1 83 ? 19.285 -3.948 -5.145 1.00 47.78 83 ARG A CA 1
ATOM 649 C C . ARG A 1 83 ? 18.590 -2.720 -5.750 1.00 47.78 83 ARG A C 1
ATOM 651 O O . ARG A 1 83 ? 18.937 -1.618 -5.336 1.00 47.78 83 ARG A O 1
ATOM 658 N N . LEU A 1 84 ? 17.643 -2.856 -6.680 1.00 49.97 84 LEU A N 1
ATOM 659 C CA . LEU A 1 84 ? 17.054 -1.692 -7.351 1.00 49.97 84 LEU A CA 1
ATOM 660 C C . LEU A 1 84 ? 15.664 -1.329 -6.828 1.00 49.97 84 LEU A C 1
ATOM 662 O O . LEU A 1 84 ? 14.813 -2.174 -6.545 1.00 49.97 84 LEU A O 1
ATOM 666 N N . HIS A 1 85 ? 15.476 -0.018 -6.692 1.00 53.31 85 HIS A N 1
ATOM 667 C CA . HIS A 1 85 ? 14.199 0.628 -6.442 1.00 53.31 85 HIS A CA 1
ATOM 668 C C . HIS A 1 85 ? 13.169 0.195 -7.497 1.00 53.31 85 HIS A C 1
ATOM 670 O O . HIS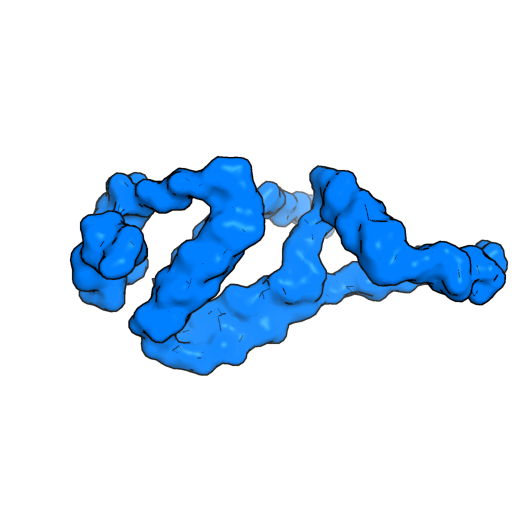 A 1 85 ? 13.542 -0.117 -8.627 1.00 53.31 85 HIS A O 1
ATOM 676 N N . PRO A 1 86 ? 11.866 0.154 -7.163 1.00 58.97 86 PRO A N 1
ATOM 677 C CA . PRO A 1 86 ? 10.857 -0.254 -8.129 1.00 58.97 86 PRO A CA 1
ATOM 678 C C . PRO A 1 86 ? 10.961 0.603 -9.400 1.00 58.97 86 PRO A C 1
ATOM 680 O O . PRO A 1 86 ? 10.836 1.823 -9.326 1.00 58.97 86 PRO A O 1
ATOM 683 N N . TYR A 1 87 ? 11.126 -0.049 -10.563 1.00 70.62 87 TYR A N 1
ATOM 684 C CA . TYR A 1 87 ? 11.155 0.583 -11.899 1.00 70.62 87 TYR A CA 1
ATOM 685 C C . TYR A 1 87 ? 9.992 1.567 -12.112 1.00 70.62 87 TYR A C 1
ATOM 687 O O . TYR A 1 87 ? 10.098 2.538 -12.859 1.00 70.62 87 TYR A O 1
ATOM 695 N N . LYS A 1 88 ? 8.876 1.318 -11.423 1.00 81.31 88 LYS A N 1
ATOM 696 C CA . LYS A 1 88 ? 7.686 2.152 -11.406 1.00 81.31 88 LYS A CA 1
ATOM 697 C C . LYS A 1 88 ? 7.162 2.295 -9.980 1.00 81.31 88 LYS A C 1
ATOM 699 O O . LYS A 1 88 ? 6.761 1.311 -9.362 1.00 81.31 88 LYS A O 1
ATOM 704 N N . LEU A 1 89 ? 7.058 3.529 -9.505 1.00 84.94 89 LEU A N 1
ATOM 705 C CA . LEU A 1 89 ? 6.417 3.891 -8.247 1.00 84.94 89 LEU A CA 1
ATOM 706 C C . LEU A 1 89 ? 5.117 4.649 -8.540 1.00 84.94 89 LEU A C 1
ATOM 708 O O . LEU A 1 89 ? 5.121 5.683 -9.198 1.00 84.94 89 LEU A O 1
ATOM 712 N N . THR A 1 90 ? 3.985 4.128 -8.070 1.00 88.62 90 THR A N 1
ATOM 713 C CA . THR A 1 90 ? 2.680 4.803 -8.186 1.00 88.62 90 THR A CA 1
ATOM 714 C C . THR A 1 90 ? 2.285 5.341 -6.818 1.00 88.62 90 THR A C 1
ATOM 716 O O . THR A 1 90 ? 2.361 4.601 -5.845 1.00 88.62 90 THR A O 1
ATOM 719 N N . LEU A 1 91 ? 1.883 6.609 -6.735 1.00 90.75 91 LEU A N 1
ATOM 720 C CA . LEU A 1 91 ? 1.516 7.285 -5.489 1.00 90.75 91 LEU A CA 1
ATOM 721 C C . LEU A 1 91 ? 0.210 8.065 -5.653 1.00 90.75 91 LEU A C 1
ATOM 723 O O . LEU A 1 91 ? -0.135 8.495 -6.752 1.00 90.75 91 LEU A O 1
ATOM 727 N N . LYS A 1 92 ? -0.480 8.293 -4.537 1.00 91.12 92 LYS A N 1
ATOM 728 C CA . LYS A 1 92 ? -1.597 9.235 -4.412 1.00 91.12 92 LYS A CA 1
ATOM 729 C C . LYS A 1 92 ? -1.360 10.153 -3.222 1.00 91.12 92 LYS A C 1
ATOM 731 O O . LYS A 1 92 ? -0.598 9.816 -2.314 1.00 91.12 92 LYS A O 1
ATOM 736 N N . GLN A 1 93 ? -2.039 11.294 -3.199 1.00 85.31 93 GLN A N 1
ATOM 737 C CA . GLN A 1 93 ? -2.045 12.147 -2.016 1.00 85.31 93 GLN A CA 1
ATOM 738 C C . GLN A 1 93 ? -2.583 11.371 -0.801 1.00 85.31 93 GLN A C 1
ATOM 740 O O . GLN A 1 93 ? -3.581 10.663 -0.898 1.00 85.31 93 GLN A O 1
ATOM 745 N N . GLY A 1 94 ? -1.892 11.483 0.337 1.00 83.69 94 GLY A N 1
ATOM 746 C CA . GLY A 1 94 ? -2.269 10.799 1.579 1.00 83.69 94 GLY A CA 1
ATOM 747 C C . GLY A 1 94 ? -1.855 9.326 1.670 1.00 83.69 94 GLY A C 1
ATOM 748 O O . GLY A 1 94 ? -2.202 8.676 2.652 1.00 83.69 94 GLY A O 1
ATOM 749 N N . VAL A 1 95 ? -1.115 8.784 0.692 1.00 87.56 95 VAL A N 1
ATOM 750 C CA . VAL A 1 95 ? -0.622 7.401 0.773 1.00 87.56 95 VAL A CA 1
ATOM 751 C C . VAL A 1 95 ? 0.519 7.265 1.775 1.00 87.56 95 VAL A C 1
ATOM 753 O O . VAL A 1 95 ? 1.405 8.115 1.856 1.00 87.56 95 VAL A O 1
ATOM 756 N N . LEU A 1 96 ? 0.511 6.160 2.517 1.00 85.38 96 LEU A N 1
ATOM 757 C CA . LEU A 1 96 ? 1.611 5.781 3.391 1.00 85.38 96 LEU A CA 1
ATOM 758 C C . LEU A 1 96 ? 2.792 5.282 2.560 1.00 85.38 96 LEU A C 1
ATOM 760 O O . LEU A 1 96 ? 2.629 4.442 1.674 1.00 85.38 96 LEU A O 1
ATOM 764 N N . VAL A 1 97 ? 3.985 5.779 2.873 1.00 86.06 97 VAL A N 1
ATOM 765 C CA . VAL A 1 97 ? 5.230 5.378 2.217 1.00 86.06 97 VAL A CA 1
ATOM 766 C C . VAL A 1 97 ? 6.221 4.874 3.253 1.00 86.06 97 VAL A C 1
ATOM 768 O O . VAL A 1 97 ? 6.306 5.399 4.362 1.00 86.06 97 VAL A O 1
ATOM 771 N N . MET A 1 98 ? 6.985 3.854 2.875 1.00 84.44 98 MET A N 1
ATOM 772 C CA . MET A 1 98 ? 8.117 3.372 3.652 1.00 84.44 98 MET A CA 1
ATOM 773 C C . MET A 1 98 ? 9.398 3.754 2.920 1.00 84.44 98 MET A C 1
ATOM 775 O O . MET A 1 98 ? 9.530 3.510 1.720 1.00 84.44 98 MET A O 1
ATOM 779 N N . LEU A 1 99 ? 10.337 4.360 3.640 1.00 82.00 99 LEU A N 1
ATOM 780 C CA . LEU A 1 99 ? 11.656 4.659 3.104 1.00 82.00 99 LEU A CA 1
ATOM 781 C C . LEU A 1 99 ? 12.491 3.371 3.090 1.00 82.00 99 LEU A C 1
ATOM 783 O O . LEU A 1 99 ? 12.676 2.753 4.135 1.00 82.00 99 LEU A O 1
ATOM 787 N N . LEU A 1 100 ? 12.975 2.967 1.913 1.00 75.31 100 LEU A N 1
ATOM 788 C CA . LEU A 1 100 ? 13.750 1.729 1.734 1.00 75.31 100 LEU A CA 1
ATOM 789 C C . LEU A 1 100 ? 15.271 1.953 1.699 1.00 75.31 100 LEU A C 1
ATOM 791 O O . LEU A 1 100 ? 16.028 1.003 1.874 1.00 75.31 100 LEU A O 1
ATOM 795 N N . SER A 1 101 ? 15.731 3.188 1.494 1.00 70.81 101 SER A N 1
ATOM 796 C CA . SER A 1 101 ? 17.151 3.554 1.508 1.00 70.81 101 SER A CA 1
ATOM 797 C C . SER A 1 101 ? 17.343 4.956 2.087 1.00 70.81 101 SER A C 1
ATOM 799 O O . SER A 1 101 ? 16.467 5.814 1.983 1.00 70.81 101 SER A O 1
ATOM 801 N N . GLN A 1 102 ? 18.485 5.188 2.735 1.00 69.50 102 GLN A N 1
ATOM 802 C CA . GLN A 1 102 ? 18.871 6.529 3.167 1.00 69.50 102 GLN A CA 1
ATOM 803 C C . GLN A 1 102 ? 19.402 7.321 1.970 1.00 69.50 102 GLN A C 1
ATOM 805 O O . GLN A 1 102 ? 20.155 6.792 1.152 1.00 69.50 102 GLN A O 1
ATOM 810 N N . MET A 1 103 ? 19.034 8.599 1.892 1.00 66.56 103 MET A N 1
ATOM 811 C CA . MET A 1 103 ? 19.641 9.530 0.946 1.00 66.56 103 MET A CA 1
ATOM 812 C C . MET A 1 103 ? 21.062 9.826 1.441 1.00 66.56 103 MET A C 1
ATOM 814 O O . MET A 1 103 ? 21.220 10.457 2.485 1.00 66.56 103 MET A O 1
ATOM 818 N N . HIS A 1 104 ? 22.089 9.348 0.736 1.00 60.19 104 HIS A N 1
ATOM 819 C CA . HIS A 1 104 ? 23.456 9.794 0.997 1.00 60.19 104 HIS A CA 1
ATOM 820 C C . HIS A 1 104 ? 23.646 11.183 0.379 1.00 60.19 104 HIS A C 1
ATOM 822 O O . HIS A 1 104 ? 23.472 11.362 -0.826 1.00 60.19 104 HIS A O 1
ATOM 828 N N .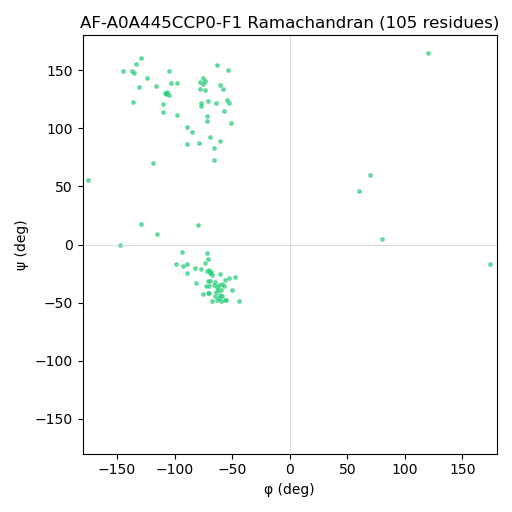 ASP A 1 105 ? 23.964 12.159 1.228 1.00 55.91 105 ASP A N 1
ATOM 829 C CA . ASP A 1 105 ? 24.326 13.521 0.836 1.00 55.91 105 ASP A CA 1
ATOM 830 C C . ASP A 1 105 ? 25.726 13.484 0.203 1.00 55.91 105 ASP A C 1
ATOM 832 O O . ASP A 1 105 ? 26.720 13.272 0.899 1.00 55.91 105 ASP A O 1
ATOM 836 N N . TYR A 1 106 ? 25.809 13.623 -1.122 1.00 51.19 106 TYR A N 1
ATOM 837 C CA . TYR A 1 106 ? 27.076 13.880 -1.805 1.00 51.19 106 TYR A CA 1
ATOM 838 C C . TYR A 1 106 ? 27.404 15.367 -1.631 1.00 51.19 106 TYR A C 1
ATOM 840 O O . TYR A 1 106 ? 27.009 16.197 -2.450 1.00 51.19 106 TYR A O 1
ATOM 848 N N . ARG A 1 107 ? 28.083 15.696 -0.530 1.00 40.69 107 ARG A N 1
ATOM 849 C CA . ARG A 1 107 ? 28.828 16.952 -0.382 1.00 40.69 107 ARG A CA 1
ATOM 850 C C . ARG A 1 107 ? 30.259 16.788 -0.858 1.00 40.69 107 ARG A C 1
ATOM 852 O O . ARG A 1 107 ? 30.847 15.723 -0.567 1.00 40.69 107 ARG A O 1
#

pLDDT: mean 73.23, std 17.71, range [40.69, 91.69]

Secondary structure (DSSP, 8-state):
-HHHHHSTTHHHHTT-HHHHHH-----SSHHHHHHHHHHHHHTS-S--EEEE--------SSS-TTTGGG--HHHHHHHTTTTPPPSEEEE-TT------S------

Solvent-accessible surface area (backbone atoms only — not comparable to full-atom values): 7240 Å² total; per-residue (Å²): 106,74,63,57,71,64,40,68,61,47,86,82,38,70,83,38,66,66,60,57,72,74,46,81,88,85,63,98,43,70,71,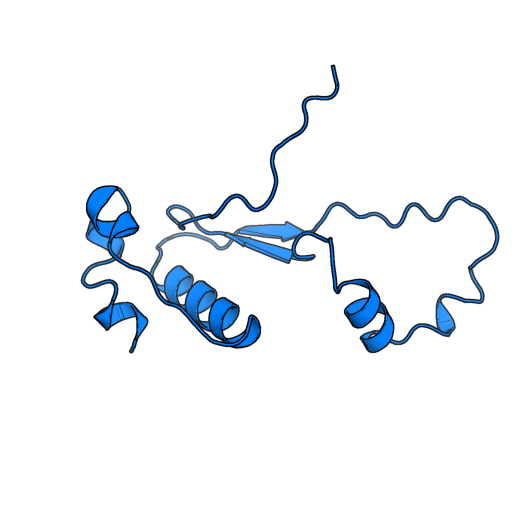56,43,50,51,51,53,53,57,59,52,67,74,45,70,67,68,80,45,78,44,66,54,85,75,68,78,79,70,69,94,72,88,55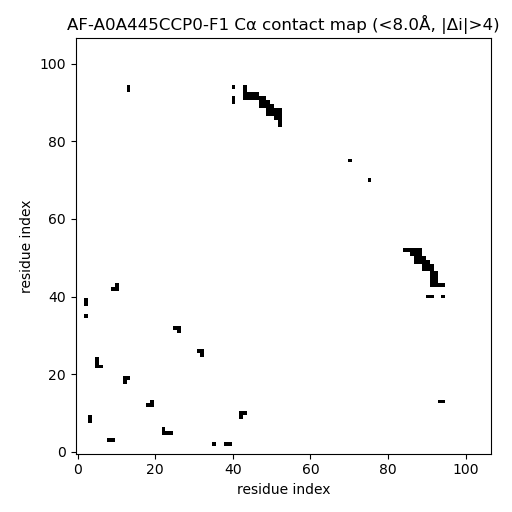,83,78,55,60,83,70,56,48,74,67,52,57,54,54,71,55,68,82,85,66,76,64,65,62,46,75,47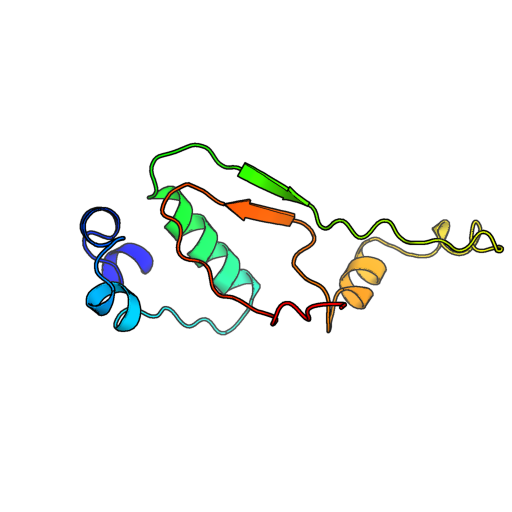,43,62,83,62,88,81,80,85,89,71,82,86,79,81,88,122